Protein AF-A0A3C1X8Q1-F1 (afdb_monomer_lite)

Foldseek 3Di:
DDDDDPVVVVVVVVVVVVVVVVVVVVPDPDPPCVVVVVCCCVVPVVVCCVVPPCVQQDPPNNVVVFHPNDPVRQVVVQQDDPPCVVSHD

Sequence (89 aa):
MTSLPSCLYGTFNMVCRRLLLLLTFALLPQSDSRIAAADLFTQQIAPLLERRCLSCHNSVDRRGQFSLQTQHEALQSGHVVPGQPADSQ

Secondary structure (DSSP, 8-state):
-----TTHHHHHHHHHHHHHHHHHHTTS----HHHHHHHHIIIIIHHHHHHHTTTTSSTTT-GGG---SSHHHHHHTSS--TT-GGG--

pLDDT: mean 82.14, std 17.27, range [43.34, 97.81]

Structure (mmCIF, N/CA/C/O backbone):
data_AF-A0A3C1X8Q1-F1
#
_entry.id   AF-A0A3C1X8Q1-F1
#
loop_
_atom_site.group_PDB
_atom_site.id
_atom_site.type_symbol
_atom_site.label_atom_id
_atom_site.label_alt_id
_atom_site.label_comp_id
_atom_site.label_asym_id
_atom_site.label_entity_id
_atom_site.label_seq_id
_atom_site.pdbx_PDB_ins_code
_atom_site.Cartn_x
_atom_site.Cartn_y
_atom_site.Cartn_z
_atom_site.occupancy
_atom_site.B_iso_or_equiv
_atom_site.auth_seq_id
_atom_site.auth_comp_id
_atom_site.auth_asym_id
_atom_site.auth_atom_id
_atom_site.pdbx_PDB_model_num
ATOM 1 N N . MET A 1 1 ? -49.934 11.265 59.934 1.00 44.06 1 MET A N 1
ATOM 2 C CA . MET A 1 1 ? -48.916 10.244 59.602 1.00 44.06 1 MET A CA 1
ATOM 3 C C . MET A 1 1 ? -49.186 9.758 58.184 1.00 44.06 1 MET A C 1
ATOM 5 O O . MET A 1 1 ? -49.906 8.793 57.989 1.00 44.06 1 MET A O 1
ATOM 9 N N . THR A 1 2 ? -48.727 10.512 57.188 1.00 43.34 2 THR A N 1
ATOM 10 C CA . THR A 1 2 ? -48.981 10.263 55.762 1.00 43.34 2 THR A CA 1
ATOM 11 C C . THR A 1 2 ? -47.810 9.486 55.169 1.00 43.34 2 THR A C 1
ATOM 13 O O . THR A 1 2 ? -46.743 10.048 54.931 1.00 43.34 2 THR A O 1
ATOM 16 N N . SER A 1 3 ? -47.995 8.185 54.965 1.00 51.97 3 SER A N 1
ATOM 17 C CA . SER A 1 3 ? -47.064 7.316 54.247 1.00 51.97 3 SER A CA 1
ATOM 18 C C . SER A 1 3 ? -47.158 7.584 52.742 1.00 51.97 3 SER A C 1
ATOM 20 O O . SER A 1 3 ? -48.150 7.225 52.107 1.00 51.97 3 SER A O 1
ATOM 22 N N . LEU A 1 4 ? -46.137 8.228 52.173 1.00 53.72 4 LEU A N 1
ATOM 23 C CA . LEU A 1 4 ? -45.969 8.335 50.722 1.00 53.72 4 LEU A CA 1
ATOM 24 C C . LEU A 1 4 ? -45.663 6.946 50.122 1.00 53.72 4 LEU A C 1
ATOM 26 O O . LEU A 1 4 ? -44.873 6.196 50.701 1.00 53.72 4 LEU A O 1
ATOM 30 N N . PRO A 1 5 ? -46.271 6.587 48.977 1.00 53.91 5 PRO A N 1
ATOM 31 C CA . PRO A 1 5 ? -46.167 5.255 48.397 1.00 53.91 5 PRO A CA 1
ATOM 32 C C . PRO A 1 5 ? -44.778 5.007 47.797 1.00 53.91 5 PRO A C 1
ATOM 34 O O . PRO A 1 5 ? -44.306 5.730 46.919 1.00 53.91 5 PRO A O 1
ATOM 37 N N . SER A 1 6 ? -44.158 3.907 48.222 1.00 55.88 6 SER A N 1
ATOM 38 C CA . SER A 1 6 ? -42.825 3.418 47.835 1.00 55.88 6 SER A CA 1
ATOM 39 C C . SER A 1 6 ? -42.648 3.116 46.334 1.00 55.88 6 SER A C 1
ATOM 41 O O . SER A 1 6 ? -41.556 2.757 45.902 1.00 55.88 6 SER A O 1
ATOM 43 N N . CYS A 1 7 ? -43.696 3.268 45.518 1.00 49.19 7 CYS A N 1
ATOM 44 C CA . CYS A 1 7 ? -43.684 2.946 44.090 1.00 49.19 7 CYS A CA 1
ATOM 45 C C . CYS A 1 7 ? -43.057 4.039 43.203 1.00 49.19 7 CYS A C 1
ATOM 47 O O . CYS A 1 7 ? -42.527 3.716 42.143 1.00 49.19 7 CYS A O 1
ATOM 49 N N . LEU A 1 8 ? -43.038 5.310 43.628 1.00 48.59 8 LEU A N 1
ATOM 50 C CA . LEU A 1 8 ? -42.400 6.388 42.847 1.00 48.59 8 LEU A CA 1
ATOM 51 C C . LEU A 1 8 ? -40.862 6.359 42.917 1.00 48.59 8 LEU A C 1
ATOM 53 O O . LEU A 1 8 ? -40.192 6.896 42.040 1.00 48.59 8 LEU A O 1
ATOM 57 N N . TYR A 1 9 ? -40.294 5.689 43.925 1.00 51.84 9 TYR A N 1
ATOM 58 C CA . TYR A 1 9 ? -38.843 5.599 44.119 1.00 51.84 9 TYR A CA 1
ATOM 59 C C . TYR A 1 9 ? -38.175 4.592 43.159 1.00 51.84 9 TYR A C 1
ATOM 61 O O . TYR A 1 9 ? -37.005 4.740 42.814 1.00 51.84 9 TYR A O 1
ATOM 69 N N . GLY A 1 10 ? -38.912 3.577 42.687 1.00 51.72 10 GLY A N 1
ATOM 70 C CA . GLY A 1 10 ? -38.371 2.499 41.845 1.00 51.72 10 GLY A CA 1
ATOM 71 C C . GLY A 1 10 ? -38.184 2.878 40.372 1.00 51.72 10 GLY A C 1
ATOM 72 O O . GLY A 1 10 ? -37.170 2.540 39.761 1.00 51.72 10 GLY A O 1
ATOM 73 N N . THR A 1 11 ? -39.127 3.624 39.795 1.00 53.16 11 THR A N 1
ATOM 74 C CA . THR A 1 11 ? -39.059 4.078 38.395 1.00 53.16 11 THR A CA 1
ATOM 75 C C . THR A 1 11 ? -38.072 5.229 38.219 1.00 53.16 11 THR A C 1
ATOM 77 O O . THR A 1 11 ? -37.330 5.246 37.239 1.00 53.16 11 THR A O 1
ATOM 80 N N . PHE A 1 12 ? -37.978 6.130 39.203 1.00 53.69 12 PHE A N 1
ATOM 81 C CA . PHE A 1 12 ? -37.010 7.229 39.207 1.00 53.69 12 PHE A CA 1
ATOM 82 C C . PHE A 1 12 ? -35.564 6.712 39.266 1.00 53.69 12 PHE A C 1
ATOM 84 O O . PHE A 1 12 ? -34.710 7.155 38.501 1.00 53.69 12 PHE A O 1
ATOM 91 N N . ASN A 1 13 ? -35.313 5.694 40.095 1.00 58.97 13 ASN A N 1
ATOM 92 C CA . ASN A 1 13 ? -34.018 5.017 40.206 1.00 58.97 13 ASN A CA 1
ATOM 93 C C . ASN A 1 13 ? -33.621 4.318 38.888 1.00 58.97 13 ASN A C 1
ATOM 95 O O . ASN A 1 13 ? -32.471 4.367 38.457 1.00 58.97 13 ASN A O 1
ATOM 99 N N . MET A 1 14 ? -34.592 3.743 38.174 1.00 60.03 14 MET A N 1
ATOM 100 C CA . MET A 1 14 ? -34.362 3.065 36.897 1.00 60.03 14 MET A CA 1
ATOM 101 C C . MET A 1 14 ? -34.105 4.036 35.728 1.00 60.03 14 MET A C 1
ATOM 103 O O . MET A 1 14 ? -33.258 3.753 34.878 1.00 60.03 14 MET A O 1
ATOM 107 N N . VAL A 1 15 ? -34.778 5.193 35.703 1.00 65.75 15 VAL A N 1
ATOM 108 C CA . VAL A 1 15 ? -34.558 6.255 34.702 1.00 65.75 15 VAL A CA 1
ATOM 109 C C . VAL A 1 15 ? -33.222 6.964 34.938 1.00 65.75 15 VAL A C 1
ATOM 111 O O . VAL A 1 15 ? -32.437 7.088 33.998 1.00 65.75 15 VAL A O 1
ATOM 114 N N . CYS A 1 16 ? -32.900 7.326 36.187 1.00 63.66 16 CYS A N 1
ATOM 115 C CA . CYS A 1 16 ? -31.605 7.923 36.538 1.00 63.66 16 CYS A CA 1
ATOM 116 C C . CYS A 1 16 ? -30.435 6.986 36.219 1.00 63.66 16 CYS A C 1
ATOM 118 O O . CYS A 1 16 ? -29.427 7.430 35.676 1.00 63.66 16 CYS A O 1
ATOM 120 N N . ARG A 1 17 ? -30.570 5.679 36.491 1.00 65.44 17 ARG A N 1
ATOM 121 C CA . ARG A 1 17 ? -29.514 4.690 36.223 1.00 65.44 17 ARG A CA 1
ATOM 122 C C . ARG A 1 17 ? -29.255 4.486 34.729 1.00 65.44 17 ARG A C 1
ATOM 124 O O . ARG A 1 17 ? -28.108 4.288 34.340 1.00 65.44 17 ARG A O 1
ATOM 131 N N . ARG A 1 18 ? -30.292 4.562 33.885 1.00 68.94 18 ARG A N 1
ATOM 132 C CA . ARG A 1 18 ? -30.138 4.521 32.420 1.00 68.94 18 ARG A CA 1
ATOM 133 C C . ARG A 1 18 ? -29.505 5.799 31.871 1.00 68.94 18 ARG A C 1
ATOM 135 O O . ARG A 1 18 ? -28.639 5.704 31.011 1.00 68.94 18 ARG A O 1
ATOM 142 N N . LEU A 1 19 ? -29.880 6.965 32.398 1.00 74.56 19 LEU A N 1
ATOM 143 C CA . LEU A 1 19 ? -29.271 8.248 32.026 1.00 74.56 19 LEU A CA 1
ATOM 144 C C . LEU A 1 19 ? -27.785 8.304 32.398 1.00 74.56 19 LEU A C 1
ATOM 146 O O . LEU A 1 19 ? -26.970 8.701 31.572 1.00 74.56 19 LEU A O 1
ATOM 150 N N . LEU A 1 20 ? -27.425 7.826 33.593 1.00 72.81 20 LEU A N 1
ATOM 151 C CA . LEU A 1 20 ? -26.033 7.714 34.036 1.00 72.81 20 LEU A CA 1
ATOM 152 C C . LEU A 1 20 ? -25.210 6.771 33.149 1.00 72.81 20 LEU A C 1
ATOM 154 O O . LEU A 1 20 ? -24.097 7.123 32.779 1.00 72.81 20 LEU A O 1
ATOM 158 N N . LEU A 1 21 ? -25.759 5.612 32.765 1.00 74.12 21 LEU A N 1
ATOM 159 C CA . LEU A 1 21 ? -25.086 4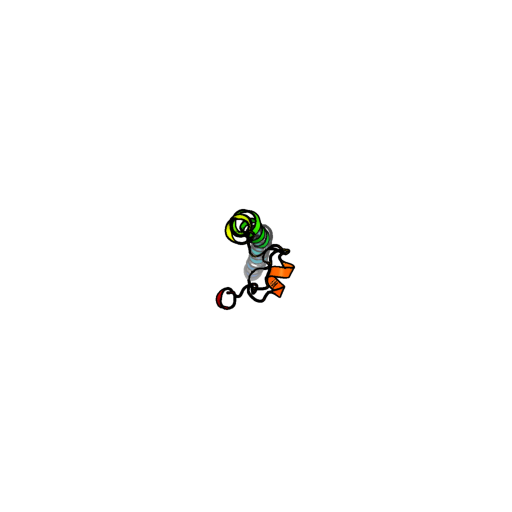.661 31.866 1.00 74.12 21 LEU A CA 1
ATOM 160 C C . LEU A 1 21 ? -24.882 5.213 30.445 1.00 74.12 21 LE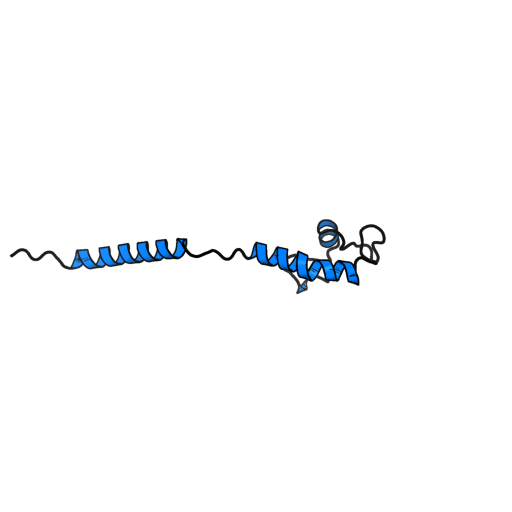U A C 1
ATOM 162 O O . LEU A 1 21 ? -23.866 4.928 29.817 1.00 74.12 21 LEU A O 1
ATOM 166 N N . LEU A 1 22 ? -25.828 6.001 29.928 1.00 76.62 22 LEU A N 1
ATOM 167 C CA . LEU A 1 22 ? -25.686 6.638 28.615 1.00 76.62 22 LEU A CA 1
ATOM 168 C C . LEU A 1 22 ? -24.667 7.785 28.646 1.00 76.62 22 LEU A C 1
ATOM 170 O O . LEU A 1 22 ? -23.885 7.926 27.707 1.00 76.62 22 LEU A O 1
ATOM 174 N N . LEU A 1 23 ? -24.628 8.566 29.734 1.00 72.81 23 LEU A N 1
ATOM 175 C CA . LEU A 1 23 ? -23.651 9.645 29.904 1.00 72.81 23 LEU A CA 1
ATOM 176 C C . LEU A 1 23 ? -22.213 9.115 30.000 1.00 72.81 23 LEU A C 1
ATOM 178 O O . LEU A 1 23 ? -21.299 9.716 29.443 1.00 72.81 23 LEU A O 1
ATOM 182 N N . THR A 1 24 ? -22.004 7.987 30.687 1.00 68.81 24 THR A N 1
ATOM 183 C CA . THR A 1 24 ? -20.674 7.373 30.801 1.00 68.81 24 THR A CA 1
ATOM 184 C C . THR A 1 24 ? -20.219 6.724 29.497 1.00 68.81 24 THR A C 1
ATOM 186 O O . THR A 1 24 ? -19.035 6.792 29.176 1.00 68.81 24 THR A O 1
ATOM 189 N N . PHE A 1 25 ? -21.134 6.153 28.704 1.00 70.56 25 PHE A N 1
ATOM 190 C CA . PHE A 1 25 ? -20.791 5.577 27.401 1.00 70.56 25 PHE A CA 1
ATOM 191 C C . PHE A 1 25 ? -20.356 6.642 26.379 1.00 70.56 25 PHE A C 1
ATOM 193 O O . PHE A 1 25 ? -19.464 6.398 25.571 1.00 70.56 25 PHE A O 1
ATOM 200 N N . ALA A 1 26 ? -20.934 7.845 26.450 1.00 74.19 26 ALA A N 1
ATOM 201 C CA . ALA A 1 26 ? -20.573 8.969 25.584 1.00 74.19 26 ALA A CA 1
ATOM 202 C C . ALA A 1 26 ? -19.166 9.541 25.854 1.00 74.19 26 ALA A C 1
ATOM 204 O O . ALA A 1 26 ? -18.628 10.245 25.003 1.00 74.19 26 ALA A O 1
ATOM 205 N N . LEU A 1 27 ? -18.568 9.244 27.015 1.00 70.50 27 LEU A N 1
ATOM 206 C CA . LEU A 1 27 ? -17.240 9.734 27.403 1.00 70.50 27 LEU A CA 1
ATOM 207 C C . LEU A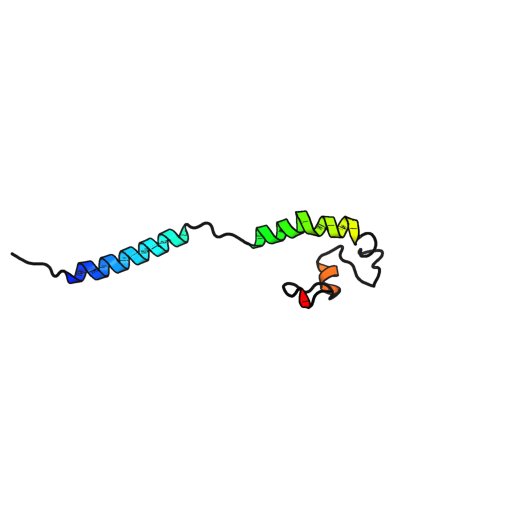 1 27 ? -16.102 8.748 27.087 1.00 70.50 27 LEU A C 1
ATOM 209 O O . LEU A 1 27 ? -14.941 9.040 27.373 1.00 70.50 27 LEU A O 1
ATOM 213 N N . LEU A 1 28 ? -16.415 7.579 26.520 1.00 72.56 28 LEU A N 1
ATOM 214 C CA . LEU A 1 28 ? -15.401 6.610 26.115 1.00 72.56 28 LEU A CA 1
ATOM 215 C C . LEU A 1 28 ? -14.696 7.094 24.839 1.00 72.56 28 LEU A C 1
ATOM 217 O O . LEU A 1 28 ? -15.370 7.464 23.873 1.00 72.56 28 LEU A O 1
ATOM 221 N N . PRO A 1 29 ? -13.352 7.060 24.790 1.00 64.88 29 PRO A N 1
ATOM 222 C CA . PRO A 1 29 ? -12.620 7.350 23.571 1.00 64.88 29 PRO A CA 1
ATOM 223 C C . PRO A 1 29 ? -12.970 6.285 22.533 1.00 64.88 29 PRO A C 1
ATOM 225 O O . PRO A 1 29 ? -12.658 5.103 22.685 1.00 64.88 29 PRO A O 1
ATOM 228 N N . GLN A 1 30 ? -13.657 6.712 21.479 1.00 68.88 30 GLN A N 1
ATOM 229 C CA . GLN A 1 30 ? -13.975 5.855 20.350 1.00 68.88 30 GLN A CA 1
ATOM 230 C C . GLN A 1 30 ? -12.669 5.558 19.616 1.00 68.88 30 GLN A C 1
ATOM 232 O O . GLN A 1 30 ? -12.003 6.461 19.113 1.00 68.88 30 GLN A O 1
ATOM 237 N N . SER A 1 31 ? -12.260 4.293 19.616 1.00 64.50 31 SER A N 1
ATOM 238 C CA . SER A 1 31 ? -11.043 3.855 18.942 1.00 64.50 31 SER A CA 1
ATOM 239 C C . SER A 1 31 ? -11.267 3.925 17.431 1.00 64.50 31 SER A C 1
ATOM 241 O O . SER A 1 31 ? -11.883 3.030 16.851 1.00 64.50 31 SER A O 1
ATOM 243 N N . ASP A 1 32 ? -10.806 4.997 16.785 1.00 65.31 32 ASP A N 1
ATOM 244 C CA . ASP A 1 32 ? -10.930 5.139 15.336 1.00 65.31 32 ASP A CA 1
ATOM 245 C C . ASP A 1 32 ? -9.963 4.178 14.631 1.00 65.31 32 ASP A C 1
ATOM 247 O O . ASP A 1 32 ? -8.757 4.410 14.518 1.00 65.31 32 ASP A O 1
ATOM 251 N N . SER A 1 33 ? -10.501 3.050 14.168 1.00 67.31 33 SER A N 1
ATOM 252 C CA . SER A 1 33 ? -9.725 2.000 13.504 1.00 67.31 33 SER A CA 1
ATOM 253 C C . SER A 1 33 ? -9.150 2.442 12.150 1.00 67.31 33 SER A C 1
ATOM 255 O O . SER A 1 33 ? -8.262 1.771 11.623 1.00 67.31 33 SER A O 1
ATOM 257 N N . ARG A 1 34 ? -9.608 3.564 11.569 1.00 63.12 34 ARG A N 1
ATOM 258 C CA . ARG A 1 34 ? -9.103 4.041 10.270 1.00 63.12 34 ARG A CA 1
ATOM 259 C C . ARG A 1 34 ? -7.692 4.610 10.353 1.00 63.12 34 ARG A C 1
ATOM 261 O O . ARG A 1 34 ? -6.911 4.405 9.426 1.00 63.12 34 ARG A O 1
ATOM 268 N N . ILE A 1 35 ? -7.352 5.269 11.461 1.00 64.81 35 ILE A N 1
ATOM 269 C CA . ILE A 1 35 ? -6.001 5.805 11.684 1.00 64.81 35 ILE A CA 1
ATOM 270 C C . ILE A 1 35 ? -4.990 4.653 11.747 1.00 64.81 35 ILE A C 1
ATOM 272 O O . ILE A 1 35 ? -3.946 4.711 11.103 1.00 64.81 35 ILE A O 1
ATOM 276 N N . ALA A 1 36 ? -5.345 3.559 12.427 1.00 77.94 36 ALA A N 1
ATOM 277 C CA . ALA A 1 36 ? -4.490 2.378 12.532 1.00 77.94 36 ALA A CA 1
ATOM 278 C C . ALA A 1 36 ? -4.219 1.707 11.171 1.00 77.94 36 ALA A C 1
ATOM 280 O O . ALA A 1 36 ? -3.098 1.278 10.908 1.00 77.94 36 ALA A O 1
ATOM 281 N N . ALA A 1 37 ? -5.216 1.635 10.282 1.00 82.81 37 ALA A N 1
ATOM 282 C CA . ALA A 1 37 ? -5.046 1.025 8.961 1.00 82.81 37 ALA A CA 1
ATOM 283 C C . ALA A 1 37 ? -4.149 1.859 8.027 1.00 82.81 37 ALA A C 1
ATOM 285 O O . ALA A 1 37 ? -3.314 1.303 7.312 1.00 82.81 37 ALA A O 1
ATOM 286 N N . ALA A 1 38 ? -4.300 3.187 8.041 1.00 86.75 38 ALA A N 1
ATOM 287 C CA . ALA A 1 38 ? -3.457 4.084 7.251 1.00 86.75 38 ALA A CA 1
ATOM 288 C C . ALA A 1 38 ? -1.990 4.029 7.704 1.00 86.75 38 ALA A C 1
ATOM 290 O O . ALA A 1 38 ? -1.080 4.003 6.869 1.00 86.75 38 ALA A O 1
ATOM 291 N N . ASP A 1 39 ? -1.770 3.958 9.017 1.00 92.38 39 ASP A N 1
ATOM 292 C CA . ASP A 1 39 ? -0.436 3.852 9.597 1.00 92.38 39 ASP A CA 1
ATOM 293 C C . ASP A 1 39 ? 0.216 2.498 9.287 1.00 92.38 39 ASP A C 1
ATOM 295 O O . ASP A 1 39 ? 1.355 2.450 8.826 1.00 92.38 39 ASP A O 1
ATOM 299 N N . LEU A 1 40 ? -0.538 1.397 9.405 1.00 93.19 40 LEU A N 1
ATOM 300 C CA . LEU A 1 40 ? -0.093 0.065 8.986 1.00 93.19 40 LEU A CA 1
ATOM 301 C C . LEU A 1 40 ? 0.367 0.063 7.523 1.00 93.19 40 LEU A C 1
ATOM 303 O O . LEU A 1 40 ? 1.448 -0.443 7.210 1.00 93.19 40 LEU A O 1
ATOM 307 N N . PHE A 1 41 ? -0.429 0.641 6.619 1.00 94.25 41 PHE A N 1
ATOM 308 C CA . PHE A 1 41 ? -0.053 0.686 5.213 1.00 94.25 41 PHE A CA 1
ATOM 309 C C . PHE A 1 41 ? 1.209 1.521 4.999 1.00 94.25 41 PHE A C 1
ATOM 311 O O . PHE A 1 41 ? 2.167 1.037 4.405 1.00 94.25 41 PHE A O 1
ATOM 318 N N . THR A 1 42 ? 1.234 2.748 5.515 1.00 95.12 42 THR A N 1
ATOM 319 C CA . THR A 1 42 ? 2.313 3.707 5.241 1.00 95.12 42 THR A CA 1
ATOM 320 C C . THR A 1 42 ? 3.633 3.283 5.880 1.00 95.12 42 THR A C 1
ATOM 322 O O . THR A 1 42 ? 4.681 3.383 5.249 1.00 95.12 42 THR A O 1
ATOM 325 N N . GLN A 1 43 ? 3.599 2.782 7.117 1.00 96.25 43 GLN A 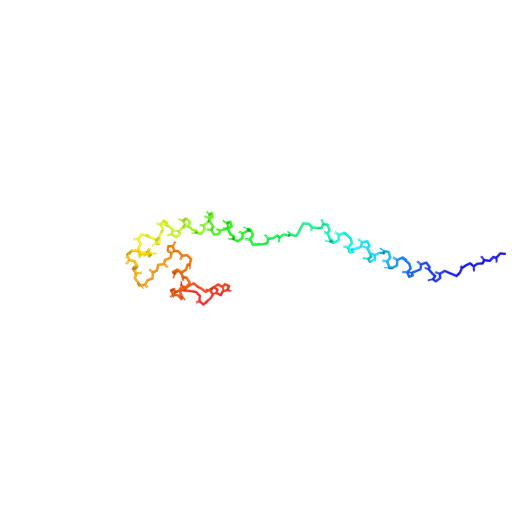N 1
ATOM 326 C CA . GLN A 1 43 ? 4.811 2.443 7.859 1.00 96.25 43 GLN A CA 1
ATOM 327 C C . GLN A 1 43 ? 5.312 1.023 7.594 1.00 96.25 43 GLN A C 1
ATOM 329 O O . GLN A 1 43 ? 6.513 0.775 7.707 1.00 96.25 43 GLN A O 1
ATOM 334 N N . GLN A 1 44 ? 4.425 0.080 7.260 1.00 96.19 44 GLN A N 1
ATOM 335 C CA . GLN A 1 44 ? 4.798 -1.337 7.166 1.00 96.19 44 GLN A CA 1
ATOM 336 C C . GLN A 1 44 ? 4.662 -1.889 5.748 1.00 96.19 44 GLN A C 1
ATOM 338 O O . GLN A 1 44 ? 5.593 -2.524 5.257 1.00 96.19 44 GLN A O 1
ATOM 343 N N . ILE A 1 45 ? 3.541 -1.637 5.067 1.00 96.00 45 ILE A N 1
ATOM 344 C CA . ILE A 1 45 ? 3.242 -2.270 3.771 1.00 96.00 45 ILE A CA 1
ATOM 345 C C . ILE A 1 45 ? 3.932 -1.540 2.611 1.00 96.00 45 ILE A C 1
ATOM 347 O O . ILE A 1 45 ? 4.647 -2.171 1.832 1.00 96.00 45 ILE A O 1
ATOM 351 N N . ALA A 1 46 ? 3.767 -0.220 2.501 1.00 97.06 46 ALA A N 1
ATOM 352 C CA . ALA A 1 46 ? 4.318 0.577 1.405 1.00 97.06 46 ALA A CA 1
ATOM 353 C C . ALA A 1 46 ? 5.845 0.416 1.257 1.00 97.06 46 ALA A C 1
ATOM 355 O O . ALA A 1 46 ? 6.292 0.106 0.150 1.00 97.06 46 ALA A O 1
ATOM 356 N N . PRO A 1 47 ? 6.659 0.452 2.336 1.00 97.81 47 PRO A N 1
ATOM 357 C CA . PRO A 1 47 ? 8.103 0.274 2.207 1.00 97.81 47 PRO A CA 1
ATOM 358 C C . PRO A 1 47 ? 8.502 -1.127 1.713 1.00 97.81 47 PRO A C 1
ATOM 360 O O . PRO A 1 47 ? 9.562 -1.298 1.108 1.00 97.81 47 PRO A O 1
ATOM 363 N N . LEU A 1 48 ? 7.686 -2.158 1.975 1.00 97.75 48 LEU A N 1
ATOM 364 C CA . LEU A 1 48 ? 7.920 -3.506 1.444 1.00 97.75 48 LEU A CA 1
ATOM 365 C C . LEU A 1 48 ? 7.673 -3.549 -0.066 1.00 97.75 48 LEU A C 1
ATOM 367 O O . LEU A 1 48 ? 8.512 -4.077 -0.798 1.00 97.75 48 LEU A O 1
ATOM 371 N N . LEU A 1 49 ? 6.565 -2.960 -0.527 1.00 97.06 49 LEU A N 1
ATOM 372 C CA . LEU A 1 49 ? 6.241 -2.876 -1.952 1.00 97.06 49 LEU A CA 1
ATOM 373 C C . LEU A 1 49 ? 7.305 -2.080 -2.712 1.00 97.06 49 LEU A C 1
ATOM 375 O O . LEU A 1 49 ? 7.792 -2.543 -3.744 1.00 97.06 49 LEU A O 1
ATOM 379 N N . GLU A 1 50 ? 7.735 -0.939 -2.169 1.00 97.62 50 GLU A N 1
ATOM 380 C CA . GLU A 1 50 ? 8.795 -0.107 -2.746 1.00 97.62 50 GLU A CA 1
ATOM 381 C C . GLU A 1 50 ? 10.096 -0.885 -2.952 1.00 97.62 50 GLU A C 1
ATOM 383 O O . GLU A 1 50 ? 10.654 -0.889 -4.049 1.00 97.62 50 GLU A O 1
ATOM 388 N N . ARG A 1 51 ? 10.562 -1.594 -1.917 1.00 97.81 51 ARG A N 1
ATOM 389 C CA . ARG A 1 51 ? 11.839 -2.317 -1.975 1.00 97.81 51 ARG A CA 1
ATOM 390 C C . ARG A 1 51 ? 11.784 -3.588 -2.814 1.00 97.81 51 ARG A C 1
ATOM 392 O O . ARG A 1 51 ? 12.821 -4.006 -3.329 1.00 97.81 51 ARG A O 1
ATOM 399 N N . ARG A 1 52 ? 10.627 -4.256 -2.887 1.00 97.69 52 ARG A N 1
ATOM 400 C CA . ARG A 1 52 ? 10.540 -5.620 -3.432 1.00 97.69 52 ARG A CA 1
ATOM 401 C C . ARG A 1 52 ? 9.797 -5.735 -4.756 1.00 97.69 52 ARG A C 1
ATOM 403 O O . ARG A 1 52 ? 10.105 -6.647 -5.515 1.00 97.69 52 ARG A O 1
ATOM 410 N N . CYS A 1 53 ? 8.856 -4.839 -5.032 1.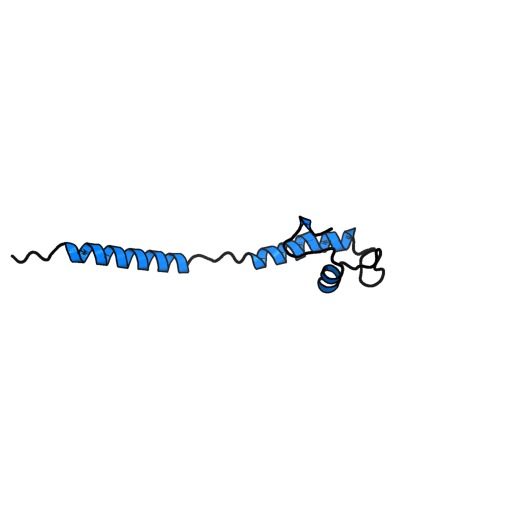00 96.25 53 CYS A N 1
ATOM 411 C CA . CYS A 1 53 ? 7.930 -4.963 -6.158 1.00 96.25 53 CYS A CA 1
ATOM 412 C C . CYS A 1 53 ? 8.080 -3.811 -7.159 1.00 96.25 53 CYS A C 1
ATOM 414 O O . CYS A 1 53 ? 8.047 -4.042 -8.369 1.00 96.25 53 CYS A O 1
ATOM 416 N N . LEU A 1 54 ? 8.280 -2.576 -6.682 1.00 97.50 54 LEU A N 1
ATOM 417 C CA . LEU A 1 54 ? 8.262 -1.383 -7.539 1.00 97.50 54 LEU A CA 1
ATOM 418 C C . LEU A 1 54 ? 9.495 -1.225 -8.439 1.00 97.50 54 LEU A C 1
ATOM 420 O O . LEU A 1 54 ? 9.493 -0.364 -9.314 1.00 97.50 54 LEU A O 1
ATOM 424 N N . SER A 1 55 ? 10.515 -2.078 -8.324 1.00 97.50 55 SER A N 1
ATOM 425 C CA . SER A 1 55 ? 11.570 -2.154 -9.345 1.00 97.50 55 SER A CA 1
ATOM 426 C C . SER A 1 55 ? 11.044 -2.647 -10.701 1.00 97.50 55 SER A C 1
ATOM 428 O O . SER A 1 55 ? 11.655 -2.360 -11.728 1.00 97.50 55 SER A O 1
ATOM 430 N N . CYS A 1 56 ? 9.916 -3.371 -10.705 1.00 97.69 56 CYS A N 1
ATOM 431 C CA . CYS A 1 56 ? 9.303 -3.961 -11.896 1.00 97.69 56 CYS A CA 1
ATOM 432 C C . CYS A 1 56 ? 7.843 -3.520 -12.111 1.00 97.69 56 CYS A C 1
ATOM 434 O O . CYS A 1 56 ? 7.430 -3.239 -13.235 1.00 97.69 56 CYS A O 1
ATOM 436 N N . HIS A 1 57 ? 7.057 -3.442 -11.037 1.00 96.88 57 HIS A N 1
ATOM 437 C CA . HIS A 1 57 ? 5.622 -3.137 -11.071 1.00 96.88 57 HIS A CA 1
ATOM 438 C C . HIS A 1 57 ? 5.349 -1.669 -10.737 1.00 96.88 57 HIS A C 1
ATOM 440 O O . HIS A 1 57 ? 4.631 -1.350 -9.789 1.00 96.88 57 HIS A O 1
ATOM 446 N N . ASN A 1 58 ? 5.964 -0.772 -11.501 1.00 97.56 58 ASN A N 1
ATOM 447 C CA . ASN A 1 58 ? 5.785 0.676 -11.387 1.00 97.56 58 ASN A CA 1
ATOM 448 C C . ASN A 1 58 ? 5.080 1.250 -12.621 1.00 97.56 58 ASN A C 1
ATOM 450 O O . ASN A 1 58 ? 4.871 0.540 -13.605 1.00 97.56 58 ASN A O 1
ATOM 454 N N . SER A 1 59 ? 4.743 2.539 -12.590 1.00 96.94 59 SER A N 1
ATOM 455 C CA . SER A 1 59 ? 3.990 3.205 -13.655 1.00 96.94 59 SER A CA 1
ATOM 456 C C . SER A 1 59 ? 4.729 3.268 -14.998 1.00 96.94 59 SER A C 1
ATOM 458 O O . SER A 1 59 ? 4.072 3.505 -16.010 1.00 96.94 59 SER A O 1
ATOM 460 N N . VAL A 1 60 ? 6.050 3.047 -15.020 1.00 96.75 60 VAL A N 1
ATOM 461 C CA . VAL A 1 60 ? 6.897 3.107 -16.222 1.00 96.75 60 VAL A CA 1
ATOM 462 C C . VAL A 1 60 ? 7.111 1.721 -16.831 1.00 96.75 60 VAL A C 1
ATOM 464 O O . VAL A 1 60 ? 6.754 1.495 -17.980 1.00 96.75 60 VAL A O 1
ATOM 467 N N . ASP A 1 61 ? 7.689 0.796 -16.067 1.00 97.38 61 ASP A N 1
ATOM 468 C CA . ASP A 1 61 ? 8.071 -0.541 -16.534 1.00 97.38 61 ASP A CA 1
ATOM 469 C C . ASP A 1 61 ? 6.860 -1.478 -16.650 1.00 97.38 61 ASP A C 1
ATOM 471 O O . ASP A 1 61 ? 6.782 -2.286 -17.573 1.00 97.38 61 ASP A O 1
ATOM 475 N N . ARG A 1 62 ? 5.882 -1.338 -15.739 1.00 95.81 62 ARG A N 1
ATOM 476 C CA . ARG A 1 62 ? 4.601 -2.067 -15.742 1.00 95.81 62 ARG A CA 1
ATOM 477 C C . ARG A 1 62 ? 4.737 -3.550 -16.108 1.00 95.81 62 ARG A C 1
ATOM 479 O O . ARG A 1 62 ? 3.938 -4.080 -16.888 1.00 95.81 62 ARG A O 1
ATOM 486 N N . ARG A 1 63 ? 5.745 -4.248 -15.569 1.00 95.88 63 ARG A N 1
ATOM 487 C CA . ARG A 1 63 ? 5.925 -5.682 -15.847 1.00 95.88 63 ARG A CA 1
ATOM 488 C C . ARG A 1 63 ? 4.659 -6.446 -15.462 1.00 95.88 63 ARG A C 1
ATOM 490 O O . ARG A 1 63 ? 4.019 -6.145 -14.462 1.00 95.88 63 ARG A O 1
ATOM 497 N N . GLY A 1 64 ? 4.247 -7.399 -16.294 1.00 93.31 64 GLY A N 1
ATOM 498 C CA . GLY A 1 64 ? 2.962 -8.086 -16.110 1.00 93.31 64 GLY A CA 1
ATOM 499 C C . GLY A 1 64 ? 1.726 -7.230 -16.419 1.00 93.31 64 GLY A C 1
ATOM 500 O O . GLY A 1 64 ? 0.620 -7.674 -16.146 1.00 93.31 64 GLY A O 1
ATOM 501 N N . GLN A 1 65 ? 1.897 -6.051 -17.030 1.00 95.06 65 GLN A N 1
ATOM 502 C CA . GLN A 1 65 ? 0.835 -5.127 -17.454 1.00 95.06 65 GLN A CA 1
ATOM 503 C C . GLN A 1 65 ? 0.074 -4.432 -16.313 1.00 95.06 65 GLN A C 1
ATOM 505 O O . GLN A 1 65 ? -1.041 -3.957 -16.513 1.00 95.06 65 GLN A O 1
ATOM 510 N N . PHE A 1 66 ? 0.688 -4.298 -15.134 1.00 96.12 66 PHE A N 1
ATOM 511 C CA . PHE A 1 66 ? 0.118 -3.538 -14.020 1.00 96.12 66 PHE A CA 1
ATOM 512 C C . PHE A 1 66 ? 1.178 -2.769 -13.224 1.00 96.12 66 PHE A C 1
ATOM 514 O O . PHE A 1 66 ? 2.380 -3.008 -13.346 1.00 96.12 66 PHE A O 1
ATOM 521 N N . SER A 1 67 ? 0.710 -1.837 -12.391 1.00 97.25 67 SER A N 1
ATOM 522 C CA . SER A 1 67 ? 1.529 -1.050 -11.468 1.00 97.25 67 SER A CA 1
ATOM 523 C C . SER A 1 67 ? 0.922 -1.099 -10.070 1.00 97.25 67 SER A C 1
ATOM 525 O O . SER A 1 67 ? -0.295 -1.009 -9.916 1.00 97.25 67 SER A O 1
ATOM 527 N N . LEU A 1 68 ? 1.785 -1.213 -9.060 1.00 96.69 68 LEU A N 1
ATOM 528 C CA . LEU A 1 68 ? 1.436 -1.064 -7.644 1.00 96.69 68 LEU A CA 1
ATOM 529 C C . LEU A 1 68 ? 1.918 0.276 -7.071 1.00 96.69 68 LEU A C 1
ATOM 531 O O . LEU A 1 68 ? 1.793 0.514 -5.873 1.00 96.69 68 LEU A O 1
ATOM 535 N N . GLN A 1 69 ? 2.504 1.143 -7.906 1.00 96.88 69 GLN A N 1
ATOM 536 C CA . GLN A 1 69 ? 3.128 2.389 -7.460 1.00 96.88 69 GLN A CA 1
ATOM 537 C C . GLN A 1 69 ? 2.112 3.386 -6.901 1.00 96.88 69 GLN A C 1
ATOM 539 O O . GLN A 1 69 ? 2.433 4.159 -6.001 1.00 96.88 69 GLN A O 1
ATOM 544 N N . THR A 1 70 ? 0.886 3.368 -7.422 1.00 96.88 70 THR A N 1
ATOM 545 C CA . THR A 1 70 ? -0.203 4.216 -6.940 1.00 96.88 70 THR A CA 1
ATOM 546 C C . THR A 1 70 ? -1.408 3.370 -6.558 1.00 96.88 70 THR A C 1
ATOM 548 O O . THR A 1 70 ? -1.666 2.320 -7.148 1.00 96.88 70 THR A O 1
ATOM 551 N N . GLN A 1 71 ? -2.195 3.856 -5.595 1.00 95.25 71 GLN A N 1
ATOM 552 C CA . GLN A 1 71 ? -3.435 3.193 -5.188 1.00 95.25 71 GLN A CA 1
ATOM 553 C C . GLN A 1 71 ? -4.388 3.001 -6.376 1.00 95.25 71 GLN A C 1
ATOM 555 O O . GLN A 1 71 ? -4.996 1.946 -6.517 1.00 95.25 71 GLN A O 1
ATOM 560 N N . HIS A 1 72 ? -4.511 4.017 -7.234 1.00 97.19 72 HIS A N 1
ATOM 561 C CA . HIS A 1 72 ? -5.397 3.968 -8.391 1.00 97.19 72 HIS A CA 1
ATOM 562 C C . HIS A 1 72 ? -5.019 2.837 -9.353 1.00 97.19 72 HIS A C 1
ATOM 564 O O . HIS A 1 72 ? -5.876 2.036 -9.714 1.00 97.19 72 HIS A O 1
ATOM 570 N N . GLU A 1 73 ? -3.738 2.730 -9.715 1.00 97.12 73 GLU A N 1
ATOM 571 C CA . GLU A 1 73 ? -3.253 1.675 -10.610 1.00 97.12 73 GLU A CA 1
ATOM 572 C C . GLU A 1 73 ? -3.376 0.284 -9.975 1.00 97.12 73 GLU A C 1
ATOM 574 O O . GLU A 1 73 ? -3.804 -0.654 -10.647 1.00 97.12 73 GLU A O 1
ATOM 579 N N . ALA A 1 74 ? -3.077 0.156 -8.677 1.00 95.88 74 ALA A N 1
ATOM 580 C CA . ALA A 1 74 ? -3.209 -1.109 -7.960 1.00 95.88 74 ALA A CA 1
ATOM 581 C C . ALA A 1 74 ? -4.660 -1.613 -7.970 1.00 95.88 74 ALA A C 1
ATOM 583 O O . ALA A 1 74 ? -4.904 -2.787 -8.239 1.00 95.88 74 ALA A O 1
ATOM 584 N N . LEU A 1 75 ? -5.632 -0.723 -7.751 1.00 95.94 75 LEU A N 1
ATOM 585 C CA . LEU A 1 75 ? -7.054 -1.069 -7.803 1.00 95.94 75 LEU A CA 1
ATOM 586 C C . LEU A 1 75 ? -7.525 -1.372 -9.231 1.00 95.94 75 LEU A C 1
ATOM 588 O O . LEU A 1 75 ? -8.267 -2.327 -9.443 1.00 95.94 75 LEU A O 1
ATOM 592 N N . GLN A 1 76 ? -7.078 -0.596 -10.221 1.00 96.00 76 GLN A N 1
ATOM 593 C CA . GLN A 1 76 ? -7.418 -0.834 -11.629 1.00 96.00 76 GLN A CA 1
ATOM 594 C C . GLN A 1 76 ? -6.852 -2.144 -12.172 1.00 96.00 76 GLN A C 1
ATOM 596 O O . GLN A 1 76 ? -7.422 -2.707 -13.103 1.00 96.00 76 GLN A O 1
ATOM 601 N N . SER A 1 77 ? -5.752 -2.631 -11.599 1.00 94.50 77 SER A N 1
ATOM 602 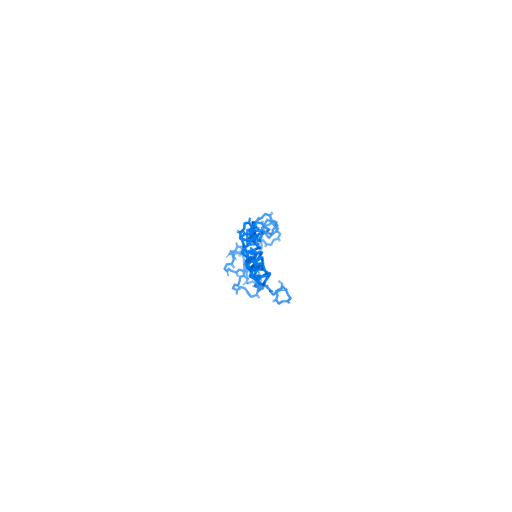C CA . SER A 1 77 ? -5.150 -3.898 -12.009 1.00 94.50 77 SER A CA 1
ATOM 603 C C . SER A 1 77 ? -6.050 -5.112 -11.751 1.00 94.50 77 SER A C 1
ATOM 605 O O . SER A 1 77 ? -5.852 -6.153 -12.366 1.00 94.50 77 SER A O 1
ATOM 607 N N . GLY A 1 78 ? -7.014 -5.000 -10.828 1.00 94.56 78 GLY A N 1
ATOM 608 C CA . GLY A 1 78 ? -7.849 -6.120 -10.391 1.00 94.56 78 GLY A CA 1
ATOM 609 C C . GLY A 1 78 ? -7.139 -7.125 -9.474 1.00 94.56 78 GLY A C 1
ATOM 610 O O . GLY A 1 78 ? -7.789 -8.041 -8.985 1.00 94.56 78 GLY A O 1
ATOM 611 N N . HIS A 1 79 ? -5.841 -6.953 -9.195 1.00 94.19 79 HIS A N 1
ATOM 612 C CA . HIS A 1 79 ? -5.094 -7.818 -8.273 1.00 94.19 79 HIS A CA 1
ATOM 613 C C . HIS A 1 79 ? -5.329 -7.475 -6.797 1.00 94.19 79 HIS A C 1
ATOM 615 O O . HIS A 1 79 ? -5.107 -8.314 -5.931 1.00 94.19 79 HIS A O 1
ATOM 621 N N . VAL A 1 80 ? -5.802 -6.259 -6.499 1.00 95.19 80 VAL A N 1
ATOM 622 C CA . VAL A 1 80 ? -6.092 -5.804 -5.134 1.00 95.19 80 VAL A CA 1
ATOM 623 C C . VAL A 1 80 ? -7.580 -5.508 -4.997 1.00 95.19 80 VAL A C 1
ATOM 625 O O . VAL A 1 80 ? -8.079 -4.537 -5.568 1.00 95.19 80 VAL A O 1
ATOM 628 N N . VAL A 1 81 ? -8.277 -6.308 -4.187 1.00 95.44 81 VAL A N 1
ATOM 629 C CA . VAL A 1 81 ? -9.707 -6.147 -3.902 1.00 95.44 81 VAL A CA 1
ATOM 630 C C . VAL A 1 81 ? -9.902 -5.729 -2.436 1.00 95.44 81 VAL A C 1
ATOM 632 O O . VAL A 1 81 ? -9.675 -6.528 -1.522 1.00 95.44 81 VAL A O 1
ATOM 635 N N . PRO A 1 82 ? -10.330 -4.480 -2.156 1.00 93.69 82 PRO A N 1
ATOM 636 C CA . PRO A 1 82 ? -10.495 -3.996 -0.788 1.00 93.69 82 PRO A CA 1
ATOM 637 C C . PRO A 1 82 ? -11.430 -4.876 0.049 1.00 93.69 82 PRO A C 1
ATOM 639 O O . PRO A 1 82 ? -12.560 -5.158 -0.346 1.00 93.69 82 PRO A O 1
ATOM 642 N N . GLY A 1 83 ? -10.955 -5.293 1.225 1.00 93.75 83 GLY A N 1
ATOM 643 C CA . GLY A 1 83 ? -11.720 -6.112 2.170 1.00 93.75 83 GLY A CA 1
ATOM 644 C C . GLY A 1 83 ? -11.884 -7.586 1.781 1.00 93.75 83 GLY A C 1
ATOM 645 O O . GLY A 1 83 ? -12.451 -8.339 2.567 1.00 93.75 83 GLY A O 1
ATOM 646 N N . GLN A 1 84 ? -11.371 -8.010 0.621 1.00 95.94 84 GLN A N 1
ATOM 647 C CA . GLN A 1 84 ? -11.520 -9.369 0.090 1.00 95.94 84 GLN A CA 1
ATOM 648 C C . GLN A 1 84 ? -10.137 -9.970 -0.221 1.00 95.94 84 GLN A C 1
ATOM 650 O O . GLN A 1 84 ? -9.737 -10.071 -1.381 1.00 95.94 84 GLN A O 1
ATOM 655 N N . PRO A 1 85 ? -9.363 -10.359 0.812 1.00 93.12 85 PRO A N 1
ATOM 656 C CA . PRO A 1 85 ? -8.006 -10.871 0.619 1.00 93.12 85 PRO A CA 1
ATOM 657 C C . PRO A 1 85 ? -7.970 -12.200 -0.145 1.00 93.12 85 PRO A C 1
ATOM 659 O O . PRO A 1 85 ? -7.002 -12.450 -0.846 1.00 93.12 85 PRO A O 1
ATOM 662 N N . ALA A 1 86 ? -9.016 -13.029 -0.042 1.00 96.50 86 ALA A N 1
ATOM 663 C CA . ALA A 1 86 ? -9.119 -14.287 -0.788 1.00 96.50 86 ALA A CA 1
ATOM 664 C C . ALA A 1 86 ? -9.325 -14.081 -2.300 1.00 96.50 86 ALA A C 1
ATOM 666 O O . ALA A 1 86 ? -8.979 -14.963 -3.080 1.00 96.50 86 ALA A O 1
ATOM 667 N N . ASP A 1 87 ? -9.851 -12.918 -2.695 1.00 96.00 87 ASP A N 1
ATOM 668 C CA . ASP A 1 87 ? -10.085 -12.543 -4.094 1.00 96.00 87 ASP A CA 1
ATOM 669 C C . ASP A 1 87 ? -8.975 -11.627 -4.642 1.00 96.00 87 ASP A C 1
ATOM 671 O O . ASP A 1 87 ? -9.023 -11.203 -5.795 1.00 96.00 87 ASP A O 1
ATOM 675 N N . SER A 1 88 ? -7.976 -11.303 -3.814 1.00 94.06 88 SER A N 1
ATOM 676 C CA . SER A 1 88 ? -6.771 -10.571 -4.212 1.00 94.06 88 SER A CA 1
ATOM 677 C C . SER A 1 88 ? -5.665 -11.571 -4.556 1.00 94.06 88 SER A C 1
ATOM 679 O O . SER A 1 88 ? -5.509 -12.573 -3.858 1.00 94.06 88 SER A O 1
ATOM 681 N N . GLN A 1 89 ? -4.915 -11.312 -5.628 1.00 83.69 89 GLN A N 1
ATOM 682 C CA . GLN A 1 89 ? -3.866 -12.214 -6.127 1.00 83.69 89 GLN A CA 1
ATOM 683 C C . GLN A 1 89 ? -2.462 -11.774 -5.722 1.00 83.69 89 GLN A C 1
ATOM 685 O O . GLN A 1 89 ? -2.219 -10.547 -5.669 1.00 83.69 89 GLN A O 1
#

Radius of gyration: 27.91 Å; chains: 1; bounding box: 61×25×77 Å